Protein AF-A0A2G6QXU0-F1 (afdb_monomer_lite)

Structure (mmCIF, N/CA/C/O backbone):
data_AF-A0A2G6QXU0-F1
#
_entry.id   AF-A0A2G6QXU0-F1
#
loop_
_atom_site.group_PDB
_atom_site.id
_atom_site.type_symbol
_atom_site.label_atom_id
_atom_site.label_alt_id
_atom_site.label_comp_id
_atom_site.label_asym_id
_atom_site.label_entity_id
_atom_site.label_seq_id
_atom_site.pdbx_PDB_ins_code
_atom_site.Cartn_x
_atom_site.Cartn_y
_atom_site.Cartn_z
_atom_site.occupancy
_atom_site.B_iso_or_equiv
_atom_site.auth_seq_id
_atom_site.auth_comp_id
_atom_site.auth_asym_id
_atom_site.auth_atom_id
_atom_site.pdbx_PDB_model_num
ATOM 1 N N . MET A 1 1 ? 15.613 -7.593 -17.372 1.00 59.16 1 MET A N 1
ATOM 2 C CA . MET A 1 1 ? 14.275 -7.822 -17.969 1.00 59.16 1 MET A CA 1
ATOM 3 C C . MET A 1 1 ? 13.846 -9.301 -18.022 1.00 59.16 1 MET A C 1
ATOM 5 O O . MET A 1 1 ? 12.699 -9.551 -18.353 1.00 59.16 1 MET A O 1
ATOM 9 N N . PHE A 1 2 ? 14.689 -10.288 -17.671 1.00 69.25 2 PHE A N 1
ATOM 10 C CA . PHE A 1 2 ? 14.325 -11.718 -17.764 1.00 69.25 2 PHE A CA 1
ATOM 11 C C . PHE A 1 2 ? 13.231 -12.153 -16.768 1.00 69.25 2 PHE A C 1
ATOM 13 O O . PHE A 1 2 ? 12.240 -12.746 -17.170 1.00 69.25 2 PHE A O 1
ATOM 20 N N . PHE A 1 3 ? 13.356 -11.799 -15.484 1.00 69.56 3 PHE A N 1
ATOM 21 C CA . PHE A 1 3 ? 12.396 -12.215 -14.450 1.00 69.56 3 PHE A CA 1
ATOM 22 C C . PHE A 1 3 ? 11.011 -11.568 -14.605 1.00 69.56 3 PHE A C 1
ATOM 24 O O . PHE A 1 3 ? 9.998 -12.247 -14.477 1.00 69.56 3 PHE A O 1
ATOM 31 N N . LEU A 1 4 ? 10.960 -10.272 -14.945 1.00 71.12 4 LEU A N 1
ATOM 32 C CA . LEU A 1 4 ? 9.702 -9.581 -15.246 1.00 71.12 4 LEU A CA 1
ATOM 33 C C . LEU A 1 4 ? 9.008 -10.226 -16.450 1.00 71.12 4 LEU A C 1
ATOM 35 O O . LEU A 1 4 ? 7.831 -10.539 -16.371 1.00 71.12 4 LEU A O 1
ATOM 39 N N . SER A 1 5 ? 9.743 -10.473 -17.538 1.00 76.50 5 SER A N 1
ATOM 40 C CA . SER A 1 5 ? 9.189 -11.125 -18.726 1.00 76.50 5 SER A CA 1
ATOM 41 C C . SER A 1 5 ? 8.732 -12.557 -18.431 1.00 76.50 5 SER A C 1
ATOM 43 O O . SER A 1 5 ? 7.680 -12.959 -18.911 1.00 76.50 5 SER A O 1
ATOM 45 N N . PHE A 1 6 ? 9.453 -13.308 -17.595 1.00 80.38 6 PHE A N 1
ATOM 46 C CA . PHE A 1 6 ? 9.029 -14.634 -17.142 1.00 80.38 6 PHE A CA 1
ATOM 47 C C . PHE A 1 6 ? 7.718 -14.583 -16.343 1.00 80.38 6 PHE A C 1
ATOM 49 O O . PHE A 1 6 ? 6.801 -15.347 -16.638 1.00 80.38 6 PHE A O 1
ATOM 56 N N . ILE A 1 7 ? 7.601 -13.662 -15.377 1.00 79.19 7 ILE A N 1
ATOM 57 C CA . ILE A 1 7 ? 6.361 -13.465 -14.610 1.00 79.19 7 ILE A CA 1
ATOM 58 C C . ILE A 1 7 ? 5.223 -13.035 -15.530 1.00 79.19 7 ILE A C 1
ATOM 60 O O . ILE A 1 7 ? 4.145 -13.606 -15.441 1.00 79.19 7 ILE A O 1
ATOM 64 N N . LEU A 1 8 ? 5.452 -12.064 -16.415 1.00 81.19 8 LEU A N 1
ATOM 65 C CA . LEU A 1 8 ? 4.428 -11.574 -17.336 1.00 81.19 8 LEU A CA 1
ATOM 66 C C . LEU A 1 8 ? 3.944 -12.690 -18.263 1.00 81.19 8 LEU A C 1
ATOM 68 O O . LEU A 1 8 ? 2.747 -12.918 -18.327 1.00 81.19 8 LEU A O 1
ATOM 72 N N . ASN A 1 9 ? 4.850 -13.472 -18.859 1.00 82.31 9 ASN A N 1
ATOM 73 C CA . ASN A 1 9 ? 4.480 -14.631 -19.680 1.00 82.31 9 ASN A CA 1
ATOM 74 C C . ASN A 1 9 ? 3.720 -15.700 -18.876 1.00 82.31 9 ASN A C 1
ATOM 76 O O . ASN A 1 9 ? 2.786 -16.316 -19.383 1.00 82.31 9 ASN A O 1
ATOM 80 N N . PHE A 1 10 ? 4.111 -15.952 -17.623 1.00 84.25 10 PHE A N 1
ATOM 81 C CA . PHE A 1 10 ? 3.396 -16.888 -16.754 1.00 84.25 10 PHE A CA 1
ATOM 82 C C . PHE A 1 10 ? 1.985 -16.390 -16.415 1.00 84.25 10 PHE A C 1
ATOM 84 O O . PHE A 1 10 ? 1.041 -17.185 -16.412 1.00 84.25 10 PHE A O 1
ATOM 91 N N . VAL A 1 11 ? 1.851 -15.090 -16.135 1.00 84.25 11 VAL A N 1
ATOM 92 C CA . VAL A 1 11 ? 0.577 -14.431 -15.839 1.00 84.25 11 VAL A CA 1
ATOM 93 C C . VAL A 1 11 ? -0.314 -14.413 -17.074 1.00 84.25 11 VAL A C 1
ATOM 95 O O . VAL A 1 11 ? -1.453 -14.826 -16.951 1.00 84.25 11 VAL A O 1
ATOM 98 N N . GLU A 1 12 ? 0.194 -14.040 -18.249 1.00 84.88 12 GLU A N 1
ATOM 99 C CA . GLU A 1 12 ? -0.544 -14.060 -19.522 1.00 84.88 12 GLU A CA 1
ATOM 100 C C . GLU A 1 12 ? -1.017 -15.478 -19.871 1.00 84.88 12 GLU A C 1
ATOM 102 O O . GLU A 1 12 ? -2.176 -15.696 -20.213 1.00 84.88 12 GLU A O 1
ATOM 107 N N . LYS A 1 13 ? -0.158 -16.492 -19.701 1.00 89.38 13 LYS A N 1
ATOM 108 C CA . LYS A 1 13 ? -0.520 -17.887 -19.999 1.00 89.38 13 LYS A CA 1
ATOM 109 C C . LYS A 1 13 ? -1.611 -18.443 -19.078 1.00 89.38 13 LYS A C 1
ATOM 111 O O . LYS A 1 13 ? -2.367 -19.319 -19.492 1.00 89.38 13 LYS A O 1
ATOM 116 N N . ASN A 1 14 ? -1.677 -17.976 -17.831 1.00 89.38 14 ASN A N 1
ATOM 117 C CA . ASN A 1 14 ? -2.650 -18.428 -16.831 1.00 89.38 14 ASN A CA 1
ATOM 118 C C . ASN A 1 14 ? -3.637 -17.319 -16.442 1.00 89.38 14 ASN A C 1
ATOM 120 O O . ASN A 1 14 ? -4.225 -17.378 -15.360 1.00 89.38 14 ASN A O 1
ATOM 124 N N . GLU A 1 15 ? -3.812 -16.314 -17.303 1.00 87.12 15 GLU A N 1
ATOM 125 C CA . GLU A 1 15 ? -4.489 -15.058 -16.974 1.00 87.12 15 GLU A CA 1
ATOM 126 C C . GLU A 1 15 ? -5.896 -15.309 -16.446 1.00 87.12 15 GLU A C 1
ATOM 128 O O . GLU A 1 15 ? -6.250 -14.826 -15.373 1.00 87.12 15 GLU A O 1
ATOM 133 N N . LEU A 1 16 ? -6.654 -16.159 -17.138 1.00 88.00 16 LEU A N 1
ATOM 134 C CA . LEU A 1 16 ? -8.025 -16.509 -16.779 1.00 88.00 16 LEU A CA 1
ATOM 135 C C . LEU A 1 16 ? -8.092 -17.153 -15.381 1.00 88.00 16 LEU A C 1
ATOM 137 O O . LEU A 1 16 ? -8.879 -16.734 -14.532 1.00 88.00 16 LEU A O 1
ATOM 141 N N . VAL A 1 17 ? -7.226 -18.133 -15.097 1.00 89.31 17 VAL A N 1
ATOM 142 C CA . VAL A 1 17 ? -7.196 -18.832 -13.798 1.00 89.31 17 VAL A CA 1
ATOM 143 C C . VAL A 1 17 ? -6.794 -17.877 -12.673 1.00 89.31 17 VAL A C 1
ATOM 145 O O . VAL A 1 17 ? -7.420 -17.872 -11.612 1.00 89.31 17 VAL A O 1
ATOM 148 N N . ILE A 1 18 ? -5.777 -17.045 -12.908 1.00 87.94 18 ILE A N 1
ATOM 149 C CA . ILE A 1 18 ? -5.280 -16.068 -11.934 1.00 87.94 18 ILE A CA 1
ATOM 150 C C . ILE A 1 18 ? -6.333 -14.988 -11.668 1.00 87.94 18 ILE A C 1
ATOM 152 O O . ILE A 1 18 ? -6.575 -14.656 -10.508 1.00 87.94 18 ILE A O 1
ATOM 156 N N . GLN A 1 19 ? -6.991 -14.465 -12.704 1.00 88.00 19 GLN A N 1
ATOM 157 C CA . GLN A 1 19 ? -8.038 -13.455 -12.558 1.00 88.00 19 GLN A CA 1
ATOM 158 C C . GLN A 1 19 ? -9.268 -14.012 -11.841 1.00 88.00 19 GLN A C 1
ATOM 160 O O . GLN A 1 19 ? -9.775 -13.349 -10.936 1.00 88.00 19 GLN A O 1
ATOM 165 N N . LEU A 1 20 ? -9.725 -15.227 -12.167 1.00 91.44 20 LEU A N 1
ATOM 166 C CA . LEU A 1 20 ? -10.863 -15.848 -11.481 1.00 91.44 20 LEU A CA 1
ATOM 167 C C . LEU A 1 20 ? -10.562 -16.118 -10.005 1.00 91.44 20 LEU A C 1
ATOM 169 O O . LEU A 1 20 ? -11.324 -15.691 -9.135 1.00 91.44 20 LEU A O 1
ATOM 173 N N . LEU A 1 21 ? -9.446 -16.791 -9.706 1.00 92.12 21 LEU A N 1
ATOM 174 C CA . LEU A 1 21 ? -9.067 -17.101 -8.325 1.00 92.12 21 LEU A CA 1
ATOM 175 C C . LEU A 1 21 ? -8.775 -15.830 -7.527 1.00 92.12 21 LEU A C 1
ATOM 177 O O . LEU A 1 21 ? -9.264 -15.684 -6.408 1.00 92.12 21 LEU A O 1
ATOM 181 N N . GLY A 1 22 ? -8.030 -14.888 -8.107 1.00 88.12 22 GLY A N 1
ATOM 182 C CA . GLY A 1 22 ? -7.717 -13.607 -7.482 1.00 88.12 22 GLY A CA 1
ATOM 183 C C . GLY A 1 22 ? -8.978 -12.807 -7.170 1.00 88.12 22 GLY A C 1
ATOM 184 O O . GLY A 1 22 ? -9.146 -12.336 -6.046 1.00 88.12 22 GLY A O 1
ATOM 185 N N . SER A 1 23 ? -9.913 -12.723 -8.118 1.00 91.44 23 SER A N 1
ATOM 186 C CA . SER A 1 23 ? -11.185 -12.025 -7.918 1.00 91.44 23 SER A CA 1
ATOM 187 C C . SER A 1 23 ? -12.051 -12.700 -6.856 1.00 91.44 23 SER A C 1
ATOM 189 O O . SER A 1 23 ? -12.618 -12.013 -6.008 1.00 91.44 23 SER A O 1
ATOM 191 N N . LEU A 1 24 ? -12.111 -14.036 -6.836 1.00 93.50 24 LEU A N 1
ATOM 192 C CA . LEU A 1 24 ? -12.839 -14.788 -5.812 1.00 93.50 24 LEU A CA 1
ATOM 193 C C . LEU A 1 24 ? -12.265 -14.530 -4.410 1.00 93.50 24 LEU A C 1
ATOM 195 O O . LEU A 1 24 ? -13.016 -14.218 -3.484 1.00 93.50 24 LEU A O 1
ATOM 199 N N . VAL A 1 25 ? -10.938 -14.590 -4.260 1.00 91.94 25 VAL A N 1
ATOM 200 C CA . VAL A 1 25 ? -10.246 -14.280 -2.998 1.00 91.94 25 VAL A CA 1
ATOM 201 C C . VAL A 1 25 ? -10.535 -12.844 -2.560 1.00 91.94 25 VAL A C 1
ATOM 203 O O . VAL A 1 25 ? -10.872 -12.620 -1.398 1.00 91.94 25 VAL A O 1
ATOM 206 N N . ILE A 1 26 ? -10.471 -11.879 -3.481 1.00 91.12 26 ILE A N 1
ATOM 207 C CA . ILE A 1 26 ? -10.763 -10.465 -3.211 1.00 91.12 26 ILE A CA 1
ATOM 208 C C . ILE A 1 26 ? -12.213 -10.277 -2.747 1.00 91.12 26 ILE A C 1
ATOM 210 O O . ILE A 1 26 ? -12.443 -9.587 -1.755 1.00 91.12 26 ILE A O 1
ATOM 214 N N . ILE A 1 27 ? -13.193 -10.910 -3.399 1.00 92.75 27 ILE A N 1
ATOM 215 C CA . ILE A 1 27 ? -14.609 -10.821 -3.006 1.00 92.75 27 ILE A CA 1
ATOM 216 C C . ILE A 1 27 ? -14.819 -11.410 -1.609 1.00 92.75 27 ILE A C 1
ATOM 218 O O . ILE A 1 27 ? -15.463 -10.779 -0.766 1.00 92.75 27 ILE A O 1
ATOM 222 N N . VAL A 1 28 ? -14.255 -12.591 -1.333 1.00 92.50 28 VAL A N 1
ATOM 223 C CA . VAL A 1 28 ? -14.347 -13.238 -0.013 1.00 92.50 28 VAL A CA 1
ATOM 224 C C . VAL A 1 28 ? -13.704 -12.361 1.061 1.00 92.50 28 VAL A C 1
ATOM 226 O O . VAL A 1 28 ? -14.309 -12.123 2.108 1.00 92.50 28 VAL A O 1
ATOM 229 N N . PHE A 1 29 ? -12.516 -11.820 0.792 1.00 89.12 29 PHE A N 1
ATOM 230 C CA . PHE A 1 29 ? -11.801 -10.939 1.710 1.00 89.12 29 PHE A CA 1
ATOM 231 C C . PHE A 1 29 ? -12.550 -9.622 1.953 1.00 89.12 29 PHE A C 1
ATOM 233 O O . PHE A 1 29 ? -12.705 -9.189 3.096 1.00 89.12 29 PHE A O 1
ATOM 240 N N . GLY A 1 30 ? -13.102 -9.014 0.903 1.00 89.75 30 GLY A N 1
ATOM 241 C CA . GLY A 1 30 ? -13.947 -7.828 1.010 1.00 89.75 30 GLY A CA 1
ATOM 242 C C . GLY A 1 30 ? -15.221 -8.098 1.816 1.00 89.75 30 GLY A C 1
ATOM 243 O O . GLY A 1 30 ? -15.594 -7.285 2.661 1.00 89.75 30 GLY A O 1
ATOM 244 N N . GLY A 1 31 ? -15.840 -9.272 1.647 1.00 90.81 31 GLY A N 1
ATOM 245 C CA . GLY A 1 31 ? -16.973 -9.733 2.455 1.00 90.81 31 GLY A CA 1
ATOM 246 C C . GLY A 1 31 ? -16.616 -9.946 3.927 1.00 90.81 31 GLY A C 1
ATOM 247 O O . GLY A 1 31 ? -17.384 -9.555 4.813 1.00 90.81 31 GLY A O 1
ATOM 248 N N . TYR A 1 32 ? -15.434 -10.502 4.200 1.00 89.00 32 TYR A N 1
ATOM 249 C CA . TYR A 1 32 ? -14.893 -10.633 5.552 1.00 89.00 32 TYR A CA 1
ATOM 250 C C . TYR A 1 32 ? -14.694 -9.261 6.208 1.00 89.00 32 TYR A C 1
ATOM 252 O O . TYR A 1 32 ? -15.190 -9.036 7.313 1.00 89.00 32 TYR A O 1
ATOM 260 N N . ILE A 1 33 ? -14.068 -8.305 5.512 1.00 87.06 33 ILE A N 1
ATOM 261 C CA . ILE A 1 33 ? -13.900 -6.929 6.003 1.00 87.06 33 ILE A CA 1
ATOM 262 C C . ILE A 1 33 ? -15.263 -6.263 6.214 1.00 87.06 33 ILE A C 1
ATOM 264 O O . ILE A 1 33 ? -15.500 -5.693 7.276 1.00 87.06 33 ILE A O 1
ATOM 268 N N . TYR A 1 34 ? -16.201 -6.393 5.275 1.00 87.75 34 TYR A N 1
ATOM 269 C CA . TYR A 1 34 ? -17.537 -5.802 5.384 1.00 87.75 34 TYR A CA 1
ATOM 270 C C . TYR A 1 34 ? -18.302 -6.298 6.624 1.00 87.75 34 TYR A C 1
ATOM 272 O O . TYR A 1 34 ? -19.008 -5.529 7.287 1.00 87.75 34 TYR A O 1
ATOM 280 N N . ARG A 1 35 ? -18.171 -7.593 6.944 1.00 84.00 35 ARG A N 1
ATOM 281 C CA . ARG A 1 35 ? -18.810 -8.229 8.107 1.00 84.00 35 ARG A CA 1
ATOM 282 C C . ARG A 1 35 ? -17.996 -8.107 9.394 1.00 84.00 35 ARG A C 1
ATOM 284 O O . ARG A 1 35 ? -18.550 -8.368 10.463 1.00 84.00 35 ARG A O 1
ATOM 291 N N . SER A 1 36 ? -16.731 -7.694 9.314 1.00 79.50 36 SER A N 1
ATOM 292 C CA . SER A 1 36 ? -15.859 -7.565 10.479 1.00 79.50 36 SER A CA 1
ATOM 293 C C . SER A 1 36 ? -16.472 -6.597 11.494 1.00 79.50 36 SER A C 1
ATOM 295 O O . SER A 1 36 ? -16.733 -5.419 11.227 1.00 79.50 36 SER A O 1
ATOM 297 N N . ASN A 1 37 ? -16.784 -7.130 12.674 1.00 71.06 37 ASN A N 1
ATOM 298 C CA . ASN A 1 37 ? -17.443 -6.373 13.722 1.00 71.06 37 ASN A CA 1
ATOM 299 C C . ASN A 1 37 ? -16.371 -5.768 14.640 1.00 71.06 37 ASN A C 1
ATOM 301 O O . ASN A 1 37 ? -15.633 -6.532 15.264 1.00 71.06 37 ASN A O 1
ATOM 305 N N . PRO A 1 38 ? -16.305 -4.434 14.813 1.00 64.44 38 PRO A N 1
ATOM 306 C CA . PRO A 1 38 ? -15.328 -3.804 15.708 1.00 64.44 38 PRO A CA 1
ATOM 307 C C . PRO A 1 38 ? -15.440 -4.285 17.164 1.00 64.44 38 PRO A C 1
ATOM 309 O O . PRO A 1 38 ? -14.498 -4.161 17.933 1.00 64.44 38 PRO A O 1
ATOM 312 N N . ASN A 1 39 ? -16.590 -4.853 17.548 1.00 55.91 39 ASN A N 1
ATOM 313 C CA . ASN A 1 39 ? -16.832 -5.412 18.881 1.00 55.91 39 ASN A CA 1
ATOM 314 C C . ASN A 1 39 ? -16.139 -6.760 19.136 1.00 55.91 39 ASN A C 1
ATOM 316 O O . ASN A 1 39 ? -16.054 -7.165 20.290 1.00 55.91 39 ASN A O 1
ATOM 320 N N . ALA A 1 40 ? -15.688 -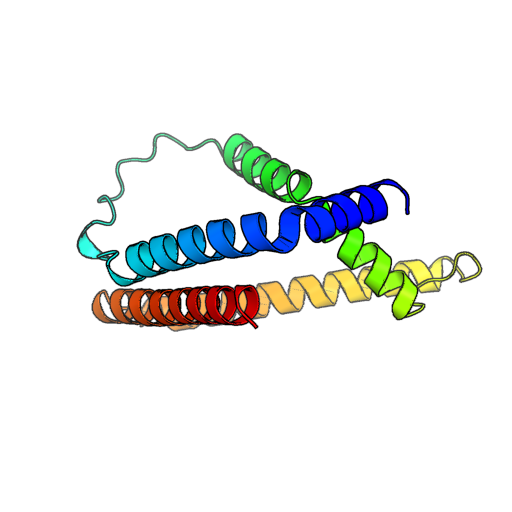7.446 18.084 1.00 55.62 40 ALA A N 1
ATOM 321 C CA . ALA A 1 40 ? -14.906 -8.675 18.181 1.00 55.62 40 ALA A CA 1
ATOM 322 C C . ALA A 1 40 ? -13.397 -8.401 18.142 1.00 55.62 40 ALA A C 1
ATOM 324 O O . ALA A 1 40 ? -12.619 -9.352 18.135 1.00 55.62 40 ALA A O 1
ATOM 325 N N . GLN A 1 41 ? -12.975 -7.124 18.122 1.00 55.59 41 GLN A N 1
ATOM 326 C CA . GLN A 1 41 ? -11.586 -6.809 18.432 1.00 55.59 41 GLN A CA 1
ATOM 327 C C . GLN A 1 41 ? -11.303 -7.425 19.800 1.00 55.59 41 GLN A C 1
ATOM 329 O O . GLN A 1 41 ? -12.023 -7.097 20.753 1.00 55.59 41 GLN A O 1
ATOM 334 N N . PRO A 1 42 ? -10.328 -8.347 19.899 1.00 50.19 42 PRO A N 1
ATOM 335 C CA . PRO A 1 42 ? -9.935 -8.884 21.183 1.00 50.19 42 PRO A CA 1
ATOM 336 C C . PRO A 1 42 ? -9.736 -7.689 22.111 1.00 50.19 42 PRO A C 1
ATOM 338 O O . PRO A 1 42 ? -9.035 -6.739 21.741 1.00 50.19 42 PRO A O 1
ATOM 341 N N . LYS A 1 43 ? -10.364 -7.703 23.302 1.00 53.22 43 LYS A N 1
ATOM 342 C CA . LYS A 1 43 ? -9.868 -6.878 24.420 1.00 53.22 43 LYS A CA 1
ATOM 343 C C . LYS A 1 43 ? -8.351 -7.004 24.369 1.00 53.22 43 LYS A C 1
ATOM 345 O O . LYS A 1 43 ? -7.948 -8.143 24.139 1.00 53.22 43 LYS A O 1
ATOM 350 N N . PRO A 1 44 ? -7.557 -5.926 24.514 1.00 51.03 44 PRO A N 1
ATOM 351 C CA . PRO A 1 44 ? -6.107 -6.018 24.435 1.00 51.03 44 PRO A CA 1
ATOM 352 C C . PRO A 1 44 ? -5.673 -7.098 25.419 1.00 51.03 44 PRO A C 1
ATOM 354 O O . PRO A 1 44 ? -5.589 -6.887 26.624 1.00 51.03 44 PRO A O 1
ATOM 357 N N . GLN A 1 45 ? -5.532 -8.309 24.897 1.00 45.75 45 GLN A N 1
ATOM 358 C CA . GLN A 1 45 ? -4.946 -9.429 25.570 1.00 45.75 45 GLN A CA 1
ATOM 359 C C . GLN A 1 45 ? -3.543 -8.916 25.725 1.00 45.75 45 GLN A C 1
ATOM 361 O O . GLN A 1 45 ? -2.987 -8.510 24.704 1.00 45.75 45 GLN A O 1
ATOM 366 N N . ASN A 1 46 ? -3.078 -8.775 26.971 1.00 46.75 46 ASN A N 1
ATOM 367 C CA . ASN A 1 46 ? -1.707 -8.405 27.297 1.00 46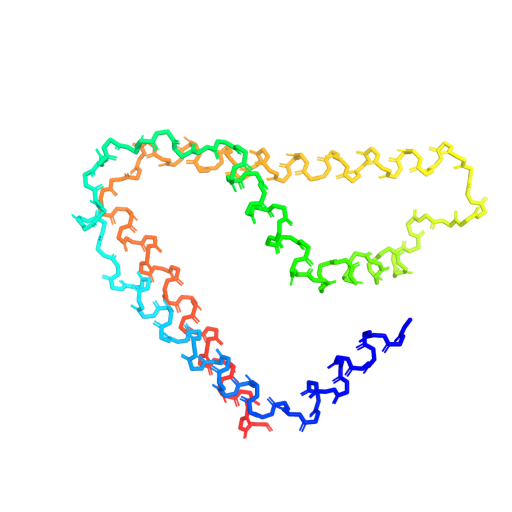.75 46 ASN A CA 1
ATOM 368 C C . ASN A 1 46 ? -0.812 -9.066 26.254 1.00 46.75 46 ASN A C 1
ATOM 370 O O . ASN A 1 46 ? -0.562 -10.268 26.351 1.00 46.75 46 ASN A O 1
ATOM 374 N N . ARG A 1 47 ? -0.456 -8.320 25.199 1.00 52.94 47 ARG A N 1
ATOM 375 C CA . ARG A 1 47 ? 0.392 -8.823 24.134 1.00 52.94 47 ARG A CA 1
ATOM 376 C C . ARG A 1 47 ? 1.689 -8.972 24.881 1.00 52.94 47 ARG A C 1
ATOM 378 O O . ARG A 1 47 ? 2.271 -7.971 25.298 1.00 52.94 47 ARG A O 1
ATOM 385 N N . GLN A 1 48 ? 2.016 -10.211 25.226 1.00 51.31 48 GLN A N 1
ATOM 386 C CA . GLN A 1 48 ? 3.328 -10.557 25.725 1.00 51.31 48 GLN A CA 1
ATOM 387 C C . GLN A 1 48 ? 4.276 -10.028 24.666 1.00 51.31 48 GLN A C 1
ATOM 389 O O . GLN A 1 48 ? 4.312 -10.610 23.595 1.00 51.31 48 GLN A O 1
ATOM 394 N N . GLN A 1 49 ? 4.870 -8.864 24.944 1.00 53.28 49 GLN A N 1
ATOM 395 C CA . GLN A 1 49 ? 5.847 -8.136 24.139 1.00 53.28 49 GLN A CA 1
ATOM 396 C C . GLN A 1 49 ? 6.062 -8.778 22.763 1.00 53.28 49 GLN A C 1
ATOM 398 O O . GLN A 1 49 ? 7.005 -9.550 22.594 1.00 53.28 49 GLN A O 1
ATOM 403 N N . ASP A 1 50 ? 5.168 -8.503 21.804 1.00 60.22 50 ASP A N 1
ATOM 404 C CA . ASP A 1 50 ? 5.464 -8.840 20.414 1.00 60.22 50 ASP A CA 1
ATOM 405 C C . ASP A 1 50 ? 6.798 -8.150 20.121 1.00 60.22 50 ASP A C 1
ATOM 407 O O . ASP A 1 50 ? 6.963 -6.944 20.342 1.00 60.22 50 ASP A O 1
ATOM 411 N N . SER A 1 51 ? 7.813 -8.950 19.800 1.00 75.81 51 SER A N 1
ATOM 412 C CA . SER A 1 51 ? 9.170 -8.444 19.669 1.00 75.81 51 SER A CA 1
ATOM 413 C C . SER A 1 51 ? 9.185 -7.447 18.518 1.00 75.81 51 SER A C 1
ATOM 415 O O . SER A 1 51 ? 8.912 -7.822 17.381 1.00 75.81 51 SER A O 1
ATOM 417 N N . ILE A 1 52 ? 9.541 -6.188 18.793 1.00 80.31 52 ILE A N 1
ATOM 418 C CA . ILE A 1 52 ? 9.699 -5.135 17.771 1.00 80.31 52 ILE A CA 1
ATOM 419 C C . ILE A 1 52 ? 10.590 -5.633 16.618 1.00 80.31 52 ILE A C 1
ATOM 421 O O . ILE A 1 52 ? 10.384 -5.274 15.461 1.00 80.31 52 ILE A O 1
ATOM 425 N N . TYR A 1 53 ? 11.546 -6.517 16.921 1.00 84.88 53 TYR A N 1
ATOM 426 C CA . TYR A 1 53 ? 12.383 -7.181 15.927 1.00 84.88 53 TYR A CA 1
ATOM 427 C C . TYR A 1 53 ? 11.608 -8.132 15.005 1.00 84.88 53 TYR A C 1
ATOM 429 O O . TYR A 1 53 ? 11.890 -8.161 13.810 1.00 84.88 53 TYR A O 1
ATOM 437 N N . LEU A 1 54 ? 10.642 -8.898 15.521 1.00 83.75 54 LEU A N 1
ATOM 438 C CA . LEU A 1 54 ? 9.793 -9.776 14.708 1.00 83.75 54 LEU A CA 1
ATOM 439 C C . LEU A 1 54 ? 8.827 -8.971 13.837 1.00 83.75 54 LEU A C 1
ATOM 441 O O . LEU A 1 54 ? 8.644 -9.322 12.673 1.00 83.75 54 LEU A O 1
ATOM 445 N N . ASP A 1 55 ? 8.274 -7.872 14.351 1.00 81.62 55 ASP A N 1
ATOM 446 C CA . ASP A 1 55 ? 7.438 -6.961 13.561 1.00 81.62 55 ASP A CA 1
ATOM 447 C C . ASP A 1 55 ? 8.250 -6.290 12.445 1.00 81.62 55 ASP A C 1
ATOM 449 O O . ASP A 1 55 ? 7.811 -6.251 11.293 1.00 81.62 55 ASP A O 1
ATOM 453 N N . PHE A 1 56 ? 9.470 -5.832 12.750 1.00 84.75 56 PHE A N 1
ATOM 454 C CA . PHE A 1 56 ? 10.394 -5.292 11.752 1.00 84.75 56 PHE A CA 1
ATOM 455 C C . PHE A 1 56 ? 10.739 -6.334 10.684 1.00 84.75 56 PHE A C 1
ATOM 457 O O . PHE A 1 56 ? 10.634 -6.046 9.492 1.00 84.75 56 PHE A O 1
ATOM 464 N N . LEU A 1 57 ? 11.107 -7.554 11.090 1.00 86.88 57 LEU A N 1
ATOM 465 C CA . LEU A 1 57 ? 11.470 -8.620 10.159 1.00 86.88 57 LEU A CA 1
ATOM 466 C C . LEU A 1 57 ? 10.273 -9.061 9.308 1.00 86.88 57 LEU A C 1
ATOM 468 O O . LEU A 1 57 ? 10.438 -9.331 8.122 1.00 86.88 57 LEU A O 1
ATOM 472 N N . SER A 1 58 ? 9.067 -9.074 9.879 1.00 82.69 58 SER A N 1
ATOM 473 C CA . SER A 1 58 ? 7.829 -9.381 9.158 1.00 82.69 58 SER A CA 1
ATOM 474 C C . SER A 1 58 ? 7.498 -8.300 8.132 1.00 82.69 58 SER A C 1
ATOM 476 O O . SER A 1 58 ? 7.203 -8.619 6.983 1.00 82.69 58 SER A O 1
ATOM 478 N N . ALA A 1 59 ? 7.600 -7.020 8.499 1.00 82.19 59 ALA A N 1
ATOM 479 C CA . ALA A 1 59 ? 7.383 -5.907 7.574 1.00 82.19 59 ALA A CA 1
ATOM 480 C C . ALA A 1 59 ? 8.445 -5.864 6.458 1.00 82.19 59 ALA A C 1
ATOM 482 O O . ALA A 1 59 ? 8.123 -5.654 5.284 1.00 82.19 59 ALA A O 1
ATOM 483 N N . PHE A 1 60 ? 9.708 -6.117 6.804 1.00 81.88 60 PHE A N 1
ATOM 484 C CA . PHE A 1 60 ? 10.813 -6.207 5.853 1.00 81.88 60 PHE A CA 1
ATOM 485 C C . PHE A 1 60 ? 10.635 -7.393 4.897 1.00 81.88 60 PHE A C 1
ATOM 487 O O . PHE A 1 60 ? 10.686 -7.226 3.677 1.00 81.88 60 PHE A O 1
ATOM 494 N N . GLY A 1 61 ? 10.334 -8.574 5.442 1.00 81.75 61 GLY A N 1
ATOM 495 C CA . GLY A 1 61 ? 10.052 -9.789 4.686 1.00 81.75 61 GLY A CA 1
ATOM 496 C C . GLY A 1 61 ? 8.849 -9.631 3.763 1.00 81.75 61 GLY A C 1
ATOM 497 O O . GLY A 1 61 ? 8.926 -10.039 2.609 1.00 81.75 61 GLY A O 1
ATOM 498 N N . LEU A 1 62 ? 7.777 -8.970 4.210 1.00 76.62 62 LEU A N 1
ATOM 499 C CA . LEU A 1 62 ? 6.606 -8.657 3.385 1.00 76.62 62 LEU A CA 1
ATOM 500 C C . LEU A 1 62 ? 6.972 -7.768 2.188 1.00 76.62 62 LEU A C 1
ATOM 502 O O . LEU A 1 62 ? 6.487 -7.988 1.080 1.00 76.62 62 LEU A O 1
ATOM 506 N N . THR A 1 63 ? 7.851 -6.788 2.400 1.00 77.75 63 THR A N 1
ATOM 507 C CA . THR A 1 63 ? 8.284 -5.856 1.351 1.00 77.75 63 THR A CA 1
ATOM 508 C C . THR A 1 63 ? 9.199 -6.543 0.335 1.00 77.75 63 THR A C 1
ATOM 510 O O . THR A 1 63 ? 9.004 -6.377 -0.866 1.00 77.75 63 THR A O 1
ATOM 513 N N . ILE A 1 64 ? 10.139 -7.381 0.789 1.00 76.88 64 ILE A N 1
ATOM 514 C CA . ILE A 1 64 ? 10.976 -8.210 -0.098 1.00 76.88 64 ILE A CA 1
ATOM 515 C C . ILE A 1 64 ? 10.137 -9.248 -0.852 1.00 76.88 64 ILE A C 1
ATOM 517 O O . ILE A 1 64 ? 10.358 -9.471 -2.041 1.00 76.88 64 ILE A O 1
ATOM 521 N N . SER A 1 65 ? 9.149 -9.852 -0.184 1.00 77.31 65 SER A N 1
ATOM 522 C CA . SER A 1 65 ? 8.228 -10.831 -0.782 1.00 77.31 65 SER A CA 1
ATOM 523 C C . SER A 1 65 ? 7.340 -10.225 -1.864 1.00 77.31 65 SER A C 1
ATOM 525 O O . SER A 1 65 ? 6.705 -10.965 -2.612 1.00 77.31 65 SER A O 1
ATOM 527 N N . ASN A 1 66 ? 7.305 -8.896 -1.974 1.00 75.44 66 ASN A N 1
ATOM 528 C CA . ASN A 1 66 ? 6.658 -8.175 -3.054 1.00 75.44 66 ASN A CA 1
ATOM 529 C C . ASN A 1 66 ? 7.704 -7.646 -4.060 1.00 75.44 66 ASN A C 1
ATOM 531 O O . ASN A 1 66 ? 7.880 -6.432 -4.180 1.00 75.44 66 ASN A O 1
ATOM 535 N N . PRO A 1 67 ? 8.393 -8.516 -4.829 1.00 73.69 67 PRO A N 1
ATOM 536 C CA . PRO A 1 67 ? 9.419 -8.088 -5.782 1.00 73.69 67 PRO A CA 1
ATOM 537 C C . PRO A 1 67 ? 8.845 -7.192 -6.891 1.00 73.69 67 PRO A C 1
ATOM 539 O O . PRO A 1 67 ? 9.585 -6.448 -7.533 1.00 73.69 67 PRO A O 1
ATOM 542 N N . LEU A 1 68 ? 7.522 -7.214 -7.092 1.00 77.06 68 LEU A N 1
ATOM 543 C CA . LEU A 1 68 ? 6.813 -6.347 -8.029 1.00 77.06 68 LEU A CA 1
ATOM 544 C C . LEU A 1 68 ? 7.032 -4.863 -7.713 1.00 77.06 68 LEU A C 1
ATOM 546 O O . LEU A 1 68 ? 7.211 -4.081 -8.645 1.00 77.06 68 LEU A O 1
ATOM 550 N N . ILE A 1 69 ? 7.105 -4.472 -6.433 1.00 82.38 69 ILE A N 1
ATOM 551 C CA . ILE A 1 69 ? 7.332 -3.067 -6.055 1.00 82.38 69 ILE A CA 1
ATOM 552 C C . ILE A 1 69 ? 8.678 -2.551 -6.584 1.00 82.38 69 ILE A C 1
ATOM 554 O O . ILE A 1 69 ? 8.758 -1.437 -7.100 1.00 82.38 69 ILE A O 1
ATOM 558 N N . VAL A 1 70 ? 9.722 -3.386 -6.532 1.00 79.88 70 VAL A N 1
ATOM 559 C CA . VAL A 1 70 ? 11.065 -3.045 -7.021 1.00 79.88 70 VAL A CA 1
ATOM 560 C C . VAL A 1 70 ? 11.036 -2.851 -8.534 1.00 79.88 70 VAL A C 1
ATOM 562 O O . VAL A 1 70 ? 11.587 -1.877 -9.043 1.00 79.88 70 VAL A O 1
ATOM 565 N N . PHE A 1 71 ? 10.343 -3.727 -9.263 1.00 77.44 71 PHE A N 1
ATOM 566 C CA . PHE A 1 71 ? 10.210 -3.588 -10.712 1.00 77.44 71 PHE A CA 1
ATOM 567 C C . PHE A 1 71 ? 9.428 -2.344 -11.127 1.00 77.44 71 PHE A C 1
ATOM 569 O O . PHE A 1 71 ? 9.834 -1.672 -12.073 1.00 77.44 71 PHE A O 1
ATOM 576 N N . VAL A 1 72 ? 8.344 -2.012 -10.418 1.00 82.00 72 VAL A N 1
ATOM 577 C CA . VAL A 1 72 ? 7.571 -0.788 -10.673 1.00 82.00 72 VAL A CA 1
ATOM 578 C C . VAL A 1 72 ? 8.446 0.448 -10.481 1.00 82.00 72 VAL A C 1
ATOM 580 O O . VAL A 1 72 ? 8.430 1.328 -11.335 1.00 82.00 72 VAL A O 1
ATOM 583 N N . LEU A 1 73 ? 9.254 0.500 -9.418 1.00 81.31 73 LEU A N 1
ATOM 584 C CA . LEU A 1 73 ? 10.182 1.611 -9.186 1.00 81.31 73 LEU A CA 1
ATOM 585 C C . LEU A 1 73 ? 11.228 1.729 -10.302 1.00 81.31 73 LEU A C 1
ATOM 587 O O . LEU A 1 73 ? 11.450 2.826 -10.805 1.00 81.31 73 LEU A O 1
ATOM 591 N N . ILE A 1 74 ? 11.819 0.613 -10.742 1.00 80.75 74 ILE A N 1
ATOM 592 C CA . ILE A 1 74 ? 12.772 0.604 -11.866 1.00 80.75 74 ILE A CA 1
ATOM 593 C C . ILE A 1 74 ? 12.105 1.105 -13.153 1.00 80.75 74 ILE A C 1
ATOM 595 O O . ILE A 1 74 ? 12.669 1.951 -13.843 1.00 80.75 74 ILE A O 1
ATOM 599 N N . ALA A 1 75 ? 10.907 0.613 -13.480 1.00 80.12 75 ALA A N 1
ATOM 600 C CA . ALA A 1 75 ? 10.173 1.027 -14.675 1.00 80.12 75 ALA A CA 1
ATOM 601 C C . ALA A 1 75 ? 9.795 2.515 -14.632 1.00 80.12 75 ALA A C 1
ATOM 603 O O . ALA A 1 75 ? 9.889 3.210 -15.642 1.00 80.12 75 ALA A O 1
ATOM 604 N N . LEU A 1 76 ? 9.401 3.015 -13.460 1.00 82.06 76 LEU A N 1
ATOM 605 C CA . LEU A 1 76 ? 9.034 4.410 -13.251 1.00 82.06 76 LEU A CA 1
ATOM 606 C C . LEU A 1 76 ? 10.261 5.330 -13.350 1.00 82.06 76 LEU A C 1
ATOM 608 O O . LEU A 1 76 ? 10.184 6.355 -14.023 1.00 82.06 76 LEU A O 1
ATOM 612 N N . PHE A 1 77 ? 11.410 4.937 -12.789 1.00 79.19 77 PHE A N 1
ATOM 613 C CA . PHE A 1 77 ? 12.668 5.669 -12.976 1.00 79.19 77 PHE A CA 1
ATOM 614 C C . PHE A 1 77 ? 13.154 5.654 -14.424 1.00 79.19 77 PHE A C 1
ATOM 616 O O . PHE A 1 77 ? 13.587 6.692 -14.918 1.00 79.19 77 PHE A O 1
ATOM 623 N N . ALA A 1 78 ? 13.025 4.520 -15.119 1.00 78.88 78 ALA A N 1
ATOM 624 C CA . ALA A 1 78 ? 13.350 4.422 -16.539 1.00 78.88 78 ALA A CA 1
ATOM 625 C C . ALA A 1 78 ? 12.430 5.302 -17.401 1.00 78.88 78 ALA A C 1
ATOM 627 O O . ALA A 1 78 ? 12.885 5.897 -18.370 1.00 78.88 78 ALA A O 1
ATOM 628 N N . ARG A 1 79 ? 11.139 5.408 -17.054 1.00 80.62 79 ARG A N 1
ATOM 629 C CA . ARG A 1 79 ? 10.160 6.195 -17.818 1.00 80.62 79 ARG A CA 1
ATOM 630 C C . ARG A 1 79 ? 10.266 7.698 -17.583 1.00 80.62 79 ARG A C 1
ATOM 632 O O . ARG A 1 79 ? 10.003 8.462 -18.503 1.00 80.62 79 ARG A O 1
ATOM 639 N N . LEU A 1 80 ? 10.564 8.115 -16.357 1.00 77.19 80 LEU A N 1
ATOM 640 C CA . LEU A 1 80 ? 10.685 9.530 -16.004 1.00 77.19 80 LEU A CA 1
ATOM 641 C C . LEU A 1 80 ? 12.079 10.098 -16.301 1.00 77.19 80 LEU A C 1
ATOM 643 O O . LEU A 1 80 ? 12.291 11.276 -16.029 1.00 77.19 80 LEU A O 1
ATOM 647 N N . GLU A 1 81 ? 13.010 9.269 -16.799 1.00 72.06 81 GLU A N 1
ATOM 648 C CA . GLU A 1 81 ? 14.422 9.619 -17.040 1.00 72.06 81 GLU A CA 1
ATOM 649 C C . GLU A 1 81 ? 15.035 10.371 -15.846 1.00 72.06 81 GLU A C 1
ATOM 651 O O . GLU A 1 81 ? 15.801 11.319 -15.985 1.00 72.06 81 GLU A O 1
ATOM 656 N N . PHE A 1 82 ? 14.636 9.966 -14.635 1.00 67.19 82 PHE A N 1
ATOM 657 C CA . PHE A 1 82 ? 14.778 10.799 -13.440 1.00 67.19 82 PHE A CA 1
ATOM 658 C C . PHE A 1 82 ? 16.245 10.978 -13.020 1.00 67.19 82 PHE A C 1
ATOM 660 O O . PHE A 1 82 ? 16.604 12.000 -12.438 1.00 67.19 82 PHE A O 1
ATOM 667 N N . ILE A 1 83 ? 17.078 9.964 -13.284 1.00 68.00 83 ILE A N 1
ATOM 668 C CA . ILE A 1 83 ? 18.513 9.937 -12.988 1.00 68.00 83 ILE A CA 1
ATOM 669 C C . ILE A 1 83 ? 19.220 9.155 -14.100 1.00 68.00 83 ILE A C 1
ATOM 671 O O . ILE A 1 83 ? 18.969 7.959 -14.262 1.00 68.00 83 ILE A O 1
ATOM 675 N N . SER A 1 84 ? 20.127 9.805 -14.829 1.00 70.06 84 SER A N 1
ATOM 676 C CA . SER A 1 84 ? 20.999 9.155 -15.812 1.00 70.06 84 SER A CA 1
ATOM 677 C C . SER A 1 84 ? 22.368 8.835 -15.207 1.00 70.06 84 SER A C 1
ATOM 679 O O . SER A 1 84 ? 22.846 9.525 -14.308 1.00 70.06 84 SER A O 1
ATOM 681 N N . VAL A 1 85 ? 23.041 7.796 -15.710 1.00 69.88 85 VAL A N 1
ATOM 682 C CA . VAL A 1 85 ? 24.396 7.421 -15.244 1.00 69.88 85 VAL A CA 1
ATOM 683 C C . VAL A 1 85 ? 25.421 8.530 -15.534 1.00 69.88 85 VAL A C 1
ATOM 685 O O . VAL A 1 85 ? 26.409 8.664 -14.820 1.00 69.88 85 VAL A O 1
ATOM 688 N N . GLU A 1 86 ? 25.149 9.359 -16.542 1.00 75.69 86 GLU A N 1
ATOM 689 C CA . GLU A 1 86 ? 25.958 10.517 -16.938 1.00 75.69 86 GLU A CA 1
ATOM 690 C C . GLU A 1 86 ? 25.685 11.773 -16.090 1.00 75.69 86 GLU A C 1
ATOM 692 O O . GLU A 1 86 ? 26.423 12.756 -16.181 1.00 75.69 86 GLU A O 1
ATOM 697 N N . ASP A 1 87 ? 24.641 11.769 -15.250 1.00 76.25 87 ASP A N 1
ATOM 698 C CA . ASP A 1 87 ? 24.337 12.908 -14.388 1.00 76.25 87 ASP A CA 1
ATOM 699 C C . ASP A 1 87 ? 25.353 13.046 -13.251 1.00 76.25 87 ASP A C 1
ATOM 701 O O . ASP A 1 87 ? 25.832 12.071 -12.669 1.00 76.25 87 ASP A O 1
ATOM 705 N N . SER A 1 88 ? 25.638 14.295 -12.872 1.00 84.94 88 SER A N 1
ATOM 706 C CA . SER A 1 88 ? 26.531 14.582 -11.752 1.00 84.94 88 SER A CA 1
ATOM 707 C C . SER A 1 88 ? 26.002 13.990 -10.440 1.00 84.94 88 SER A C 1
ATOM 709 O O . SER A 1 88 ? 24.796 13.991 -10.180 1.00 84.94 88 SER A O 1
ATOM 711 N N . ILE A 1 89 ? 26.914 13.561 -9.558 1.00 84.69 89 ILE A N 1
ATOM 712 C CA . ILE A 1 89 ? 26.591 13.025 -8.218 1.00 84.69 89 ILE A CA 1
ATOM 713 C C . ILE A 1 89 ? 25.624 13.954 -7.460 1.00 84.69 89 ILE A C 1
ATOM 715 O O . ILE A 1 89 ? 24.718 13.492 -6.769 1.00 84.69 89 ILE A O 1
ATOM 719 N N . ALA A 1 90 ? 25.767 15.271 -7.636 1.00 84.75 90 ALA A N 1
ATOM 720 C CA . ALA A 1 90 ? 24.887 16.268 -7.034 1.00 84.75 90 ALA A CA 1
ATOM 721 C C . ALA A 1 90 ? 23.419 16.128 -7.478 1.00 84.75 90 ALA A C 1
ATOM 723 O O . ALA A 1 90 ? 22.527 16.186 -6.633 1.00 84.75 90 ALA A O 1
ATOM 724 N N . LYS A 1 91 ? 23.149 15.901 -8.772 1.00 84.00 91 LYS A N 1
ATOM 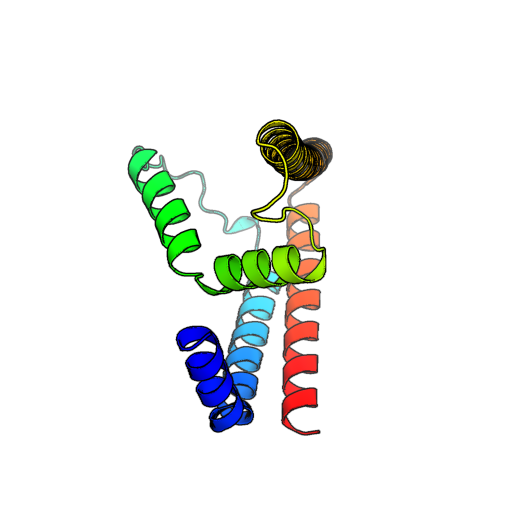725 C CA . LYS A 1 91 ? 21.784 15.658 -9.269 1.00 84.00 91 LYS A CA 1
ATOM 726 C C . LYS A 1 91 ? 21.206 14.352 -8.725 1.00 84.00 91 LYS A C 1
ATOM 728 O O . LYS A 1 91 ? 20.040 14.322 -8.344 1.00 84.00 91 LYS A O 1
ATOM 733 N N . GLN A 1 92 ? 22.019 13.298 -8.638 1.00 83.31 92 GLN A N 1
ATOM 734 C CA . GLN A 1 92 ? 21.585 12.004 -8.098 1.00 83.31 92 GLN A CA 1
ATOM 735 C C . GLN A 1 92 ? 21.181 12.121 -6.619 1.00 83.31 92 GLN A C 1
ATOM 737 O O . GLN A 1 92 ? 20.115 11.650 -6.221 1.00 83.31 92 GLN A O 1
ATOM 742 N N . LEU A 1 93 ? 21.993 12.818 -5.813 1.00 87.75 93 LEU A N 1
ATOM 743 C CA . LEU A 1 93 ? 21.690 13.108 -4.408 1.00 87.75 93 LEU A CA 1
ATOM 744 C C . LEU A 1 93 ? 20.425 13.957 -4.258 1.00 87.75 93 LEU A C 1
ATOM 746 O O . LEU A 1 93 ? 19.589 13.673 -3.403 1.00 87.75 93 LEU A O 1
ATOM 750 N N . LEU A 1 94 ? 20.263 14.971 -5.109 1.00 88.38 94 LEU A N 1
ATOM 751 C CA . LEU A 1 94 ? 19.077 15.821 -5.128 1.00 88.38 94 LEU A CA 1
ATOM 752 C C . LEU A 1 94 ? 17.815 14.998 -5.434 1.00 88.38 94 LEU A C 1
ATOM 754 O O . LEU A 1 94 ? 16.828 15.110 -4.710 1.00 88.38 94 LEU A O 1
ATOM 758 N N . GLY A 1 95 ? 17.869 14.104 -6.426 1.00 85.25 95 GLY A N 1
ATOM 759 C CA . GLY A 1 95 ? 16.790 13.160 -6.727 1.00 85.25 95 GLY A CA 1
ATOM 760 C C . GLY A 1 95 ? 16.431 12.265 -5.536 1.00 85.25 95 GLY A C 1
ATOM 761 O O . GLY A 1 95 ? 15.252 12.123 -5.208 1.00 85.25 95 GLY A O 1
ATOM 762 N N . LEU A 1 96 ? 17.434 11.732 -4.826 1.00 87.88 96 LEU A N 1
ATOM 763 C CA . LEU A 1 96 ? 17.222 10.953 -3.600 1.00 87.88 96 LEU A CA 1
ATOM 764 C C . LEU A 1 96 ? 16.504 11.761 -2.511 1.00 87.88 96 LEU A C 1
ATOM 766 O O . LEU A 1 96 ? 15.586 11.252 -1.868 1.00 87.88 96 LEU A O 1
ATOM 770 N N . ILE A 1 97 ? 16.897 13.022 -2.320 1.00 91.56 97 ILE A N 1
ATOM 771 C CA . ILE A 1 97 ? 16.271 13.924 -1.347 1.00 91.56 97 ILE A CA 1
ATOM 772 C C . ILE A 1 97 ? 14.802 14.164 -1.711 1.00 91.56 97 ILE A C 1
ATOM 774 O O . ILE A 1 97 ? 13.944 14.083 -0.836 1.00 91.56 97 ILE A O 1
ATOM 778 N N . PHE A 1 98 ? 14.480 14.388 -2.988 1.00 90.12 98 PHE A N 1
ATOM 779 C CA . PHE A 1 98 ? 13.089 14.547 -3.426 1.00 90.12 98 PHE A CA 1
ATOM 780 C C . PHE A 1 98 ? 12.246 13.292 -3.188 1.00 90.12 98 PHE A C 1
ATOM 782 O O . PHE A 1 98 ? 11.107 13.408 -2.738 1.00 90.12 98 PHE A O 1
ATOM 789 N N . ILE A 1 99 ? 12.800 12.100 -3.428 1.00 89.56 99 ILE A N 1
ATOM 790 C CA . ILE A 1 99 ? 12.118 10.832 -3.131 1.00 89.56 99 ILE A CA 1
ATOM 791 C C . ILE A 1 99 ? 11.870 10.702 -1.624 1.00 89.56 99 ILE A C 1
ATOM 793 O O . ILE A 1 99 ? 10.757 10.372 -1.212 1.00 89.56 99 ILE A O 1
ATOM 797 N N . LEU A 1 100 ? 12.876 11.004 -0.798 1.00 91.88 100 LEU A N 1
ATOM 798 C CA . LEU A 1 100 ? 12.764 10.961 0.660 1.00 91.88 100 LEU A CA 1
ATOM 799 C C . LEU A 1 100 ? 11.694 11.935 1.170 1.00 91.88 100 LEU A C 1
ATOM 801 O O . LEU A 1 100 ? 10.865 11.560 2.001 1.00 91.88 100 LEU A O 1
ATOM 805 N N . ILE A 1 101 ? 11.693 13.169 0.658 1.00 95.19 101 ILE A N 1
ATOM 806 C CA . ILE A 1 101 ? 10.702 14.192 1.000 1.00 95.19 101 ILE A CA 1
ATOM 807 C C . ILE A 1 101 ? 9.318 13.732 0.555 1.00 95.19 101 ILE A C 1
ATOM 809 O O . ILE A 1 101 ? 8.406 13.740 1.369 1.00 95.19 101 ILE A O 1
ATOM 813 N N . GLY A 1 102 ? 9.155 13.265 -0.683 1.00 92.81 102 GLY A N 1
ATOM 814 C CA . GLY A 1 102 ? 7.871 12.786 -1.194 1.00 92.81 102 GLY A CA 1
ATOM 815 C C . GLY A 1 102 ? 7.300 11.633 -0.367 1.00 92.81 102 GLY A C 1
ATOM 816 O O . GLY A 1 102 ? 6.143 11.687 0.052 1.00 92.81 102 GLY A O 1
ATOM 817 N N . ALA A 1 103 ? 8.120 10.625 -0.059 1.00 91.00 103 ALA A N 1
ATOM 818 C CA . ALA A 1 103 ? 7.726 9.501 0.788 1.00 91.00 103 ALA A CA 1
ATOM 819 C C . ALA A 1 103 ? 7.371 9.953 2.215 1.00 91.00 103 ALA A C 1
ATOM 821 O O . ALA A 1 103 ? 6.352 9.529 2.766 1.00 91.00 103 ALA A O 1
ATOM 822 N N . SER A 1 104 ? 8.169 10.856 2.792 1.00 93.75 104 SER A N 1
ATOM 823 C CA . SER A 1 104 ? 7.919 11.414 4.124 1.00 93.75 104 SER A CA 1
ATOM 824 C C . SER A 1 104 ? 6.631 12.231 4.148 1.00 93.75 104 SER A C 1
ATOM 826 O O . SER A 1 104 ? 5.789 12.008 5.009 1.00 93.75 104 SER A O 1
ATOM 828 N N . THR A 1 105 ? 6.428 13.134 3.188 1.00 95.94 105 THR A N 1
ATOM 829 C CA . THR A 1 105 ? 5.213 13.946 3.049 1.00 95.94 105 THR A CA 1
ATOM 830 C C . THR A 1 105 ? 3.986 13.064 2.879 1.00 95.94 105 THR A C 1
ATOM 832 O O . THR A 1 105 ? 2.978 13.308 3.542 1.00 95.94 105 THR A O 1
ATOM 835 N N . TRP A 1 106 ? 4.060 12.015 2.056 1.00 94.75 106 TRP A N 1
ATOM 836 C CA . TRP A 1 106 ? 2.972 11.050 1.912 1.00 94.75 106 TRP A CA 1
ATOM 837 C C . TRP A 1 106 ? 2.636 10.377 3.247 1.00 94.75 106 TRP A C 1
ATOM 839 O O . TRP A 1 106 ? 1.478 10.375 3.672 1.00 94.75 106 TRP A O 1
ATOM 849 N N . TRP A 1 107 ? 3.649 9.865 3.950 1.00 91.38 107 TRP A N 1
ATOM 850 C CA . TRP A 1 107 ? 3.459 9.196 5.233 1.00 91.38 107 TRP A CA 1
ATOM 851 C C . TRP A 1 107 ? 2.932 10.139 6.322 1.00 91.38 107 TRP A C 1
ATOM 853 O O . TRP A 1 107 ? 1.992 9.800 7.044 1.00 91.38 107 TRP A O 1
ATOM 863 N N . PHE A 1 108 ? 3.477 11.353 6.417 1.00 92.88 108 PHE A N 1
ATOM 864 C CA . PHE A 1 108 ? 2.986 12.392 7.320 1.00 92.88 108 PHE A CA 1
ATOM 865 C C . PHE A 1 108 ? 1.544 12.780 7.005 1.00 92.88 108 PHE A C 1
ATOM 867 O O . PHE A 1 108 ? 0.736 12.900 7.918 1.00 92.88 108 PHE A O 1
ATOM 874 N N . THR A 1 109 ? 1.186 12.911 5.728 1.00 93.81 109 THR A N 1
ATOM 875 C CA . THR A 1 109 ? -0.195 13.203 5.321 1.00 93.81 109 THR A CA 1
ATOM 876 C C . THR A 1 109 ? -1.140 12.089 5.771 1.00 93.81 109 THR A C 1
ATOM 878 O O . THR A 1 109 ? -2.161 12.362 6.404 1.00 93.81 109 THR A O 1
ATOM 881 N N . LEU A 1 110 ? -0.780 10.826 5.520 1.00 89.06 110 LEU A N 1
ATOM 882 C CA . LEU A 1 110 ? -1.578 9.668 5.920 1.00 89.06 110 LEU A CA 1
ATOM 883 C C . LEU A 1 110 ? -1.747 9.595 7.445 1.00 89.06 110 LEU A C 1
ATOM 885 O O . LEU A 1 110 ? -2.866 9.471 7.945 1.00 89.06 110 LEU A O 1
ATOM 889 N N . THR A 1 111 ? -0.647 9.705 8.190 1.00 90.81 111 THR A N 1
ATOM 890 C CA . THR A 1 111 ? -0.659 9.651 9.660 1.00 90.81 111 THR A CA 1
ATOM 891 C C . THR A 1 111 ? -1.385 10.843 10.275 1.00 90.81 111 THR A C 1
ATOM 893 O O . THR A 1 111 ? -2.100 10.662 11.257 1.00 90.81 111 THR A O 1
ATOM 896 N N . TYR A 1 112 ? -1.289 12.036 9.683 1.00 90.50 112 TYR A N 1
ATOM 897 C CA . TYR A 1 112 ? -2.044 13.213 10.107 1.00 90.50 112 TYR A CA 1
ATOM 898 C C . TYR A 1 112 ? -3.548 13.014 9.916 1.00 90.50 112 TYR A C 1
ATOM 900 O O . TYR A 1 112 ? -4.311 13.225 10.856 1.00 90.50 112 TYR A O 1
ATOM 908 N N . ILE A 1 113 ? -3.982 12.555 8.736 1.00 87.69 113 ILE A N 1
ATOM 909 C CA . ILE A 1 113 ? -5.395 12.263 8.460 1.00 87.69 113 ILE A CA 1
ATOM 910 C C . ILE A 1 113 ? -5.904 11.227 9.467 1.00 87.69 113 ILE A C 1
ATOM 912 O O . ILE A 1 113 ? -6.853 11.490 10.206 1.00 87.69 113 ILE A O 1
ATOM 916 N N . VAL A 1 114 ? -5.240 10.074 9.574 1.00 85.81 114 VAL A N 1
ATOM 917 C CA . VAL A 1 114 ? -5.643 9.018 10.514 1.00 85.81 114 VAL A CA 1
ATOM 918 C C . VAL A 1 114 ? -5.650 9.540 11.953 1.00 85.81 114 VAL A C 1
ATOM 920 O O . VAL A 1 114 ? -6.633 9.354 12.666 1.00 85.81 114 VAL A O 1
ATOM 923 N N . GLY A 1 115 ? -4.609 10.260 12.370 1.00 83.88 115 GLY A N 1
ATOM 924 C CA . GLY A 1 115 ? -4.469 10.822 13.712 1.00 83.88 115 GLY A CA 1
ATOM 925 C C . GLY A 1 115 ? -5.490 11.913 14.051 1.00 83.88 115 GLY A C 1
ATOM 926 O O . GLY A 1 115 ? -5.881 12.051 15.214 1.00 83.88 115 GLY A O 1
ATOM 927 N N . HIS A 1 116 ? -5.965 12.660 13.054 1.00 83.44 116 HIS A N 1
ATOM 928 C CA . HIS A 1 116 ? -7.017 13.661 13.207 1.00 83.44 116 HIS A CA 1
ATOM 929 C C . HIS A 1 116 ? -8.397 13.001 13.341 1.00 83.44 116 HIS A C 1
ATOM 931 O O . HIS A 1 116 ? -9.192 13.372 14.209 1.00 83.44 116 HIS A O 1
ATOM 937 N N . 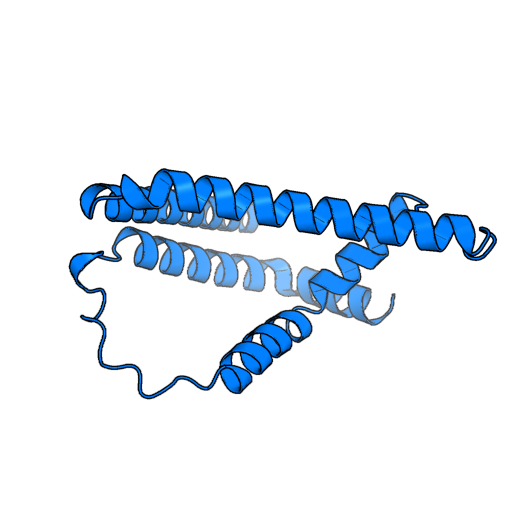PHE A 1 117 ? -8.674 11.975 12.531 1.00 79.94 117 PHE A N 1
ATOM 938 C CA . PHE A 1 117 ? -9.965 11.289 12.534 1.00 79.94 117 PHE A CA 1
ATOM 939 C C . PHE A 1 117 ? -10.086 10.210 13.622 1.00 79.94 117 PHE A C 1
ATOM 941 O O . PHE A 1 117 ? -11.199 9.975 14.088 1.00 79.94 117 PHE A O 1
ATOM 948 N N . GLN A 1 118 ? -8.991 9.624 14.127 1.00 77.81 118 GLN A N 1
ATOM 949 C CA . GLN A 1 118 ? -9.025 8.552 15.143 1.00 77.81 118 GLN A CA 1
ATOM 950 C C . GLN A 1 118 ? -9.813 8.932 16.402 1.00 77.81 118 GLN A C 1
ATOM 952 O O . GLN A 1 118 ? -10.552 8.109 16.932 1.00 77.81 118 GLN A O 1
ATOM 957 N N . LYS A 1 119 ? -9.726 10.193 16.854 1.00 69.19 119 LYS A N 1
ATOM 958 C CA . LYS A 1 119 ? -10.434 10.661 18.059 1.00 69.19 119 LYS A CA 1
ATOM 959 C C . LYS A 1 119 ? -11.949 10.757 17.850 1.00 69.19 119 LYS A C 1
ATOM 961 O O . LYS A 1 119 ? -12.704 10.692 18.814 1.00 69.19 119 LYS A O 1
ATOM 966 N N . LYS A 1 120 ? -12.398 10.902 16.597 1.00 70.81 120 LYS A N 1
ATOM 967 C CA . LYS A 1 120 ? -13.818 10.932 16.208 1.00 70.81 120 LYS A CA 1
ATOM 968 C C . LYS A 1 120 ? -14.327 9.574 15.715 1.00 70.81 120 LYS A C 1
ATOM 970 O O . LYS A 1 120 ? -15.535 9.397 15.563 1.00 70.81 120 LYS A O 1
ATOM 975 N N . ILE A 1 121 ? -13.441 8.602 15.486 1.00 74.19 121 ILE A N 1
ATOM 976 C CA . ILE A 1 121 ? -13.806 7.249 15.062 1.00 74.19 121 ILE A CA 1
ATOM 977 C C . ILE A 1 121 ? -14.397 6.495 16.263 1.00 74.19 121 ILE A C 1
ATOM 979 O O . ILE A 1 121 ? -13.729 5.819 17.037 1.00 74.19 121 ILE A O 1
ATOM 983 N N . THR A 1 122 ? -15.712 6.623 16.433 1.00 78.06 122 THR A N 1
ATOM 984 C CA . THR A 1 122 ? -16.492 5.782 17.351 1.00 78.06 122 THR A CA 1
ATOM 985 C C . THR A 1 122 ? -16.645 4.372 16.761 1.00 78.06 122 THR A C 1
ATOM 987 O O . THR A 1 122 ? -16.461 4.167 15.562 1.00 78.06 122 THR A O 1
ATOM 990 N N . ARG A 1 123 ? -17.089 3.385 17.550 1.00 75.12 123 ARG A N 1
ATOM 991 C CA . ARG A 1 123 ? -17.407 2.017 17.072 1.00 75.12 123 ARG A CA 1
ATOM 992 C C . ARG A 1 123 ? -18.295 1.993 15.816 1.00 75.12 123 ARG A C 1
ATOM 994 O O . ARG A 1 123 ? -18.101 1.163 14.932 1.00 75.12 123 ARG A O 1
ATOM 1001 N N . LYS A 1 124 ? -19.253 2.927 15.724 1.00 77.38 124 LYS A N 1
ATOM 1002 C CA . LYS A 1 124 ? -20.101 3.119 14.534 1.00 77.38 124 LYS A CA 1
ATOM 1003 C C . LYS A 1 124 ? -19.289 3.584 13.313 1.00 77.38 124 LYS A C 1
ATOM 1005 O O . LYS A 1 124 ? -19.537 3.094 12.217 1.00 77.38 124 LYS A O 1
ATOM 1010 N N . GLY A 1 125 ? -18.298 4.456 13.513 1.00 81.38 125 GLY A N 1
ATOM 1011 C CA . GLY A 1 125 ? -17.367 4.927 12.484 1.00 81.38 125 GLY A CA 1
ATOM 1012 C C . GLY A 1 125 ? -16.435 3.827 11.974 1.00 81.38 125 GLY A C 1
ATOM 1013 O O . GLY A 1 125 ? -16.326 3.651 10.769 1.00 81.38 125 GLY A O 1
ATOM 1014 N N . LEU A 1 126 ? -15.861 3.004 12.861 1.00 81.75 126 LEU A N 1
ATOM 1015 C CA . LEU A 1 126 ? -15.080 1.819 12.461 1.00 81.75 126 LEU A CA 1
ATOM 1016 C C . LEU A 1 126 ? -15.909 0.848 11.612 1.00 81.75 126 LEU A C 1
ATOM 1018 O O . LEU A 1 126 ? -15.449 0.370 10.581 1.00 81.75 126 LEU A O 1
ATOM 1022 N N . LYS A 1 127 ? -17.162 0.594 12.006 1.00 83.00 127 LYS A N 1
ATOM 1023 C CA . LYS A 1 127 ? -18.068 -0.259 11.227 1.00 83.00 127 LYS A CA 1
ATOM 1024 C C . LYS A 1 127 ? -18.394 0.349 9.859 1.00 83.00 127 LYS A C 1
ATOM 1026 O O . LYS A 1 127 ? -18.533 -0.390 8.890 1.00 83.00 127 LYS A O 1
ATOM 1031 N N . PHE A 1 128 ? -18.525 1.673 9.776 1.00 84.75 128 PHE A N 1
ATOM 1032 C CA . PHE A 1 128 ? -18.725 2.373 8.509 1.00 84.75 128 PHE A CA 1
ATOM 1033 C C . PHE A 1 128 ? -17.495 2.266 7.601 1.00 84.75 128 PHE A C 1
ATOM 1035 O O . PHE A 1 128 ? -17.653 1.915 6.439 1.00 84.75 128 PHE A O 1
ATOM 1042 N N . ILE A 1 129 ? -16.286 2.471 8.138 1.00 86.56 129 ILE A N 1
ATOM 1043 C CA . ILE A 1 129 ? -15.025 2.310 7.398 1.00 86.56 129 ILE A CA 1
ATOM 1044 C C . ILE A 1 129 ? -14.893 0.875 6.880 1.00 86.56 129 ILE A C 1
ATOM 1046 O O . ILE A 1 129 ? -14.702 0.682 5.686 1.00 86.56 129 ILE A O 1
ATOM 1050 N N . ASN A 1 130 ? -15.101 -0.132 7.734 1.00 89.00 130 ASN A N 1
ATOM 1051 C CA . ASN A 1 130 ? -15.039 -1.540 7.331 1.00 89.00 130 ASN A CA 1
ATOM 1052 C C . ASN A 1 130 ? -16.071 -1.876 6.246 1.00 89.00 130 ASN A C 1
ATOM 1054 O O . ASN A 1 130 ? -15.760 -2.573 5.285 1.00 89.00 130 ASN A O 1
ATOM 1058 N N . ARG A 1 131 ? -17.295 -1.344 6.346 1.00 89.19 131 ARG A N 1
ATOM 1059 C CA . ARG A 1 131 ? -18.296 -1.506 5.282 1.00 89.19 131 ARG A CA 1
ATOM 1060 C C . ARG A 1 131 ? -17.875 -0.818 3.993 1.00 89.19 131 ARG A C 1
ATOM 1062 O O . ARG A 1 131 ? -18.027 -1.416 2.939 1.00 89.19 131 ARG A O 1
ATOM 1069 N N . LEU A 1 132 ? -17.361 0.408 4.056 1.00 91.38 132 LEU A N 1
ATOM 1070 C CA . LEU A 1 132 ? -16.943 1.150 2.871 1.00 91.38 132 LEU A CA 1
ATOM 1071 C C . LEU A 1 132 ? -15.767 0.451 2.178 1.00 91.38 132 LEU A C 1
ATOM 1073 O O . LEU A 1 132 ? -15.871 0.129 1.000 1.00 91.38 132 LEU A O 1
ATOM 1077 N N . SER A 1 133 ? -14.700 0.135 2.914 1.00 91.56 133 SER A N 1
ATOM 1078 C CA . SER A 1 133 ? -13.544 -0.603 2.399 1.00 91.56 133 SER A CA 1
ATOM 1079 C C . SER A 1 133 ? -13.943 -1.979 1.870 1.00 91.56 133 SER A C 1
ATOM 1081 O O . SER A 1 133 ? -13.553 -2.337 0.765 1.00 91.56 133 SER A O 1
ATOM 1083 N N . GLY A 1 134 ? -14.771 -2.726 2.607 1.00 90.44 134 GLY A N 1
ATOM 1084 C CA . GLY A 1 134 ? -15.281 -4.023 2.165 1.00 90.44 134 GLY A CA 1
ATOM 1085 C C . GLY A 1 134 ? -16.082 -3.926 0.865 1.00 90.44 134 GLY A C 1
ATOM 1086 O O . GLY A 1 134 ? -15.837 -4.704 -0.051 1.00 90.44 134 GLY A O 1
ATOM 1087 N N . THR A 1 135 ? -16.973 -2.936 0.737 1.00 93.81 135 THR A N 1
ATOM 1088 C CA . THR A 1 135 ? -17.726 -2.681 -0.503 1.00 93.81 135 THR A CA 1
ATOM 1089 C C . THR A 1 135 ? -16.794 -2.346 -1.662 1.00 93.81 135 THR A C 1
ATOM 1091 O O . THR A 1 135 ? -16.936 -2.932 -2.728 1.00 93.81 135 THR A O 1
ATOM 1094 N N . VAL A 1 136 ? -15.824 -1.447 -1.463 1.00 94.50 136 VAL A N 1
ATOM 1095 C CA . VAL A 1 136 ? -14.848 -1.077 -2.503 1.00 94.50 136 VAL A CA 1
ATOM 1096 C C . VAL A 1 136 ? -14.070 -2.308 -2.974 1.00 94.50 136 VAL A C 1
ATOM 1098 O O . VAL A 1 136 ? -13.963 -2.541 -4.174 1.00 94.50 136 VAL A O 1
ATOM 1101 N N . ILE A 1 137 ? -13.589 -3.135 -2.043 1.00 93.44 137 ILE A N 1
ATOM 1102 C CA . ILE A 1 137 ? -12.852 -4.368 -2.350 1.00 93.44 137 ILE A CA 1
ATOM 1103 C C . ILE A 1 137 ? -13.741 -5.364 -3.109 1.00 93.44 137 ILE A C 1
ATOM 1105 O O . ILE A 1 137 ? -13.310 -5.917 -4.118 1.00 93.44 137 ILE A O 1
ATOM 1109 N N . ILE A 1 138 ? -14.992 -5.560 -2.681 1.00 93.38 138 ILE A N 1
ATOM 1110 C CA . ILE A 1 138 ? -15.953 -6.430 -3.377 1.00 93.38 138 ILE A CA 1
ATOM 1111 C C . ILE A 1 138 ? -16.201 -5.936 -4.807 1.00 93.38 138 ILE A C 1
ATOM 1113 O O . ILE A 1 138 ? -16.177 -6.740 -5.735 1.00 93.38 138 ILE A O 1
ATOM 1117 N N . VAL A 1 139 ? -16.408 -4.629 -5.001 1.00 95.38 139 VAL A N 1
ATOM 1118 C CA . VAL A 1 139 ? -16.610 -4.034 -6.332 1.00 95.38 139 VAL A CA 1
ATOM 1119 C C . VAL A 1 139 ? -15.389 -4.268 -7.219 1.00 95.38 139 VAL A C 1
ATOM 1121 O O . VAL A 1 139 ? -15.553 -4.678 -8.362 1.00 95.38 139 VAL A O 1
ATOM 1124 N N . ILE A 1 140 ? -14.172 -4.087 -6.696 1.00 93.38 140 ILE A N 1
ATOM 1125 C CA . ILE A 1 140 ? -12.933 -4.394 -7.427 1.00 93.38 140 ILE A CA 1
ATOM 1126 C C . ILE A 1 140 ? -12.896 -5.870 -7.841 1.00 93.38 140 ILE A C 1
ATOM 1128 O O . ILE A 1 140 ? -12.577 -6.172 -8.988 1.00 93.38 140 ILE A O 1
ATOM 1132 N N . GLY A 1 141 ? -13.2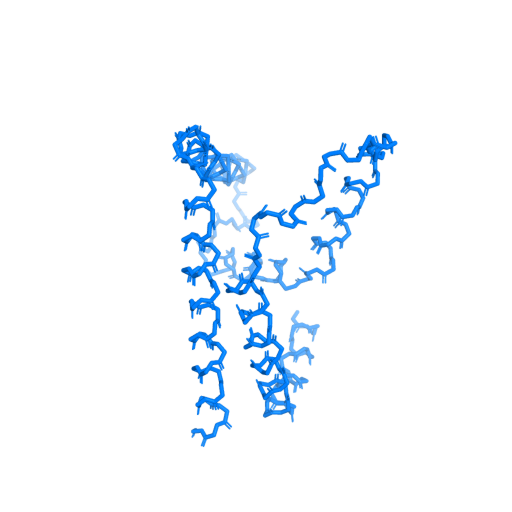68 -6.785 -6.943 1.00 91.69 141 GLY A N 1
ATOM 1133 C CA . GLY A 1 141 ? -13.340 -8.211 -7.254 1.00 91.69 141 GLY A CA 1
ATOM 1134 C C . GLY A 1 141 ? -14.381 -8.543 -8.329 1.00 91.69 141 GLY A C 1
ATOM 1135 O O . GLY A 1 141 ? -14.086 -9.297 -9.250 1.00 91.69 141 GLY A O 1
ATOM 1136 N N . PHE A 1 142 ? -15.573 -7.939 -8.286 1.00 93.88 142 PHE A N 1
ATOM 1137 C CA . PHE A 1 142 ? -16.578 -8.111 -9.343 1.00 93.88 142 PHE A CA 1
ATOM 1138 C C . PHE A 1 142 ? -16.119 -7.548 -10.689 1.00 93.88 142 PHE A C 1
ATOM 1140 O O . PHE A 1 142 ? -16.323 -8.193 -11.712 1.00 93.88 142 PHE A O 1
ATOM 1147 N N . LEU A 1 143 ? -15.474 -6.379 -10.702 1.00 93.12 143 LEU A N 1
ATOM 1148 C CA . LEU A 1 143 ? -14.874 -5.827 -11.918 1.00 93.12 143 LEU A CA 1
ATOM 1149 C C . LEU A 1 143 ? -13.793 -6.761 -12.477 1.00 93.12 143 LEU A C 1
ATOM 1151 O O . LEU A 1 143 ? -13.715 -6.930 -13.690 1.00 93.12 143 LEU A O 1
ATOM 1155 N N . GLY A 1 144 ? -12.999 -7.391 -11.607 1.00 89.00 144 GLY A N 1
ATOM 1156 C CA . GLY A 1 144 ? -12.038 -8.428 -11.984 1.00 89.00 144 GLY A CA 1
ATOM 1157 C C . GLY A 1 144 ? -12.702 -9.646 -12.630 1.00 89.00 144 GLY A C 1
ATOM 1158 O O . GLY A 1 144 ? -12.258 -10.080 -13.687 1.00 89.00 144 GLY A O 1
ATOM 1159 N N . LEU A 1 145 ? -13.812 -10.140 -12.066 1.00 90.88 145 LEU A N 1
ATOM 1160 C CA . LEU A 1 145 ? -14.587 -11.232 -12.671 1.00 90.88 145 LEU A CA 1
ATOM 1161 C C . LEU A 1 145 ? -15.150 -10.848 -14.038 1.00 90.88 145 LEU A C 1
ATOM 1163 O O . LEU A 1 145 ? -15.030 -11.630 -14.969 1.00 90.88 145 LEU A O 1
ATOM 1167 N N . ILE A 1 146 ? -15.750 -9.661 -14.171 1.00 91.44 146 ILE A N 1
ATOM 1168 C CA . ILE A 1 146 ? -16.315 -9.204 -15.450 1.00 91.44 146 ILE A CA 1
ATOM 1169 C C . ILE A 1 146 ? -15.224 -9.157 -16.520 1.00 91.44 146 ILE A C 1
ATOM 1171 O O . ILE A 1 146 ? -15.443 -9.651 -17.619 1.00 91.44 146 ILE A O 1
ATOM 1175 N N . LYS A 1 147 ? -14.044 -8.618 -16.187 1.00 89.19 147 LYS A N 1
ATOM 1176 C CA . LYS A 1 147 ? -12.894 -8.590 -17.099 1.00 89.19 147 LYS A CA 1
ATOM 1177 C C . LYS A 1 147 ? -12.391 -9.980 -17.485 1.00 89.19 147 LYS A C 1
ATOM 1179 O O . LYS A 1 147 ? -11.919 -10.138 -18.594 1.00 89.19 147 LYS A O 1
ATOM 1184 N N . ALA A 1 148 ? -12.519 -10.976 -16.613 1.00 85.31 148 ALA A N 1
ATOM 1185 C CA . ALA A 1 148 ? -12.092 -12.338 -16.928 1.00 85.31 148 ALA A CA 1
ATOM 1186 C C . ALA A 1 148 ? -12.977 -13.033 -17.982 1.00 85.31 148 ALA A C 1
ATOM 1188 O O . ALA A 1 148 ? -12.555 -14.032 -18.562 1.00 85.31 148 ALA A O 1
ATOM 1189 N N . PHE A 1 149 ? -14.202 -12.543 -18.208 1.00 81.81 149 PHE A N 1
ATOM 1190 C CA . PHE A 1 149 ? -15.160 -13.105 -19.171 1.00 81.81 149 PHE A CA 1
ATOM 1191 C C . PHE A 1 149 ? -15.335 -12.263 -20.445 1.00 81.81 149 PHE A C 1
ATOM 1193 O O . PHE A 1 149 ? -16.115 -12.662 -21.312 1.00 81.81 149 PHE A O 1
ATOM 1200 N N . LEU A 1 150 ? -14.675 -11.106 -20.538 1.00 79.81 150 LEU A N 1
ATOM 1201 C CA . LEU A 1 150 ? -14.843 -10.114 -21.603 1.00 79.81 150 LEU A CA 1
ATOM 1202 C C . LEU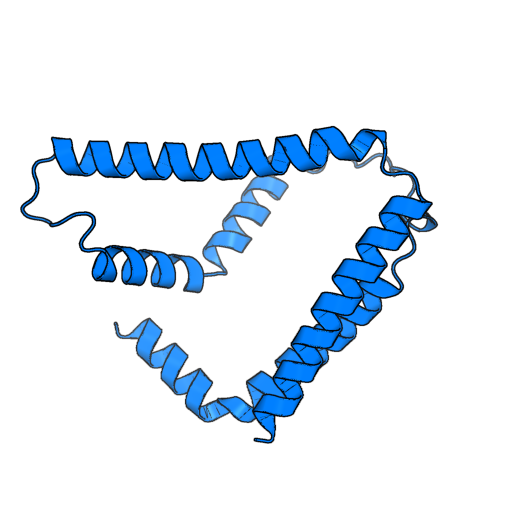 A 1 150 ? -13.549 -9.995 -22.405 1.00 79.81 150 LEU A C 1
ATOM 1204 O O . LEU A 1 150 ? -13.634 -10.098 -23.647 1.00 79.81 150 LEU A O 1
#

Sequence (150 aa):
MFFLSFILNFVEKNELVIQLLGSLVIIVFGGYIYRSNPNAQPKPQNRQQDSIYLDFLSAFGLTISNPLIVFVLIALFARLEFISVEDSIAKQLLGLIFILIGASTWWFTLTYIVGHFQKKITRKGLKFINRLSGTVIIVIGFLGLIKAFL

pLDDT: mean 81.61, std 11.24, range [45.75, 95.94]

Radius of gyration: 20.75 Å; chains: 1; bounding box: 47×35×49 Å

Foldseek 3Di:
DVVVVVVVVVCVVCVLVCLLVVLVVLLVVLVCLLPDQPVPPPPPPVPPPPDPVVVVVVVVVVVVVPCVVVVVVVVVCVVVVQDDPPDDPVSVVVSVVVVVCVVVVVVCVVCVVCVVCVVVCDSVNSSVVSNVSSVVSNVVSVVSVVVSVD

Secondary structure (DSSP, 8-state):
-HHHHHHHHHHHHTHHHHHHHHHHHHHHHHHHHHH--GGGS----------HHHHHHHHHHHHHT-HHHHHHHHHHHHHTT---TTS-HHHHHHHHHHHHHHHHHHHHHHHHHHHHHTTT--HHHHHHHHHHHHHHHHHHHHHHHHHHT-